Protein AF-A0A166IH04-F1 (afdb_monomer_lite)

pLDDT: mean 79.94, std 8.03, range [55.66, 93.0]

Sequence (63 aa):
GATMYDFYSFQRVPSVPSFVMLTSGSRAAAAMREIGELDWAADEIKWADEEDDPAVVEPSDIG

Foldseek 3Di:
DQDPPQKDWDDPDPPCVVPIDIDHPVVVLVVCVVVVPCPVPVVVNVVVVVDDDHDDDDDDDPD

Organism: NCBI:txid1759441

Structure (mmCIF, N/CA/C/O backbone):
data_AF-A0A166IH04-F1
#
_entry.id   AF-A0A166IH04-F1
#
loop_
_atom_site.group_PDB
_atom_site.id
_atom_site.type_symbol
_atom_site.label_atom_id
_atom_site.label_alt_id
_atom_site.label_comp_id
_atom_site.label_asym_id
_atom_site.label_entity_id
_atom_site.label_seq_id
_atom_site.pdbx_PDB_ins_code
_atom_site.Cartn_x
_atom_site.Cartn_y
_atom_site.Cartn_z
_atom_site.occupancy
_atom_site.B_iso_or_equiv
_atom_site.auth_seq_id
_atom_site.auth_comp_id
_atom_site.auth_asym_id
_atom_site.auth_atom_id
_atom_site.pdbx_PDB_model_num
ATOM 1 N N . GLY A 1 1 ? 1.645 2.083 -9.691 1.00 55.66 1 GLY A N 1
ATOM 2 C CA . GLY A 1 1 ? 2.813 2.286 -8.809 1.00 55.66 1 GLY A CA 1
ATOM 3 C C . GLY A 1 1 ? 4.004 2.724 -9.620 1.00 55.66 1 GLY A C 1
ATOM 4 O O . GLY A 1 1 ? 4.986 1.993 -9.700 1.00 55.66 1 GLY A O 1
ATOM 5 N N . ALA A 1 2 ? 3.926 3.905 -10.225 1.00 56.53 2 ALA A N 1
ATOM 6 C CA . ALA A 1 2 ? 4.955 4.480 -11.082 1.00 56.53 2 ALA A CA 1
ATOM 7 C C . ALA A 1 2 ? 6.207 4.893 -10.286 1.00 56.53 2 ALA A C 1
ATOM 9 O O . ALA A 1 2 ? 7.258 5.172 -10.863 1.00 56.53 2 ALA A O 1
ATOM 10 N N . THR A 1 3 ? 6.122 4.910 -8.950 1.00 57.59 3 THR A N 1
ATOM 11 C CA . THR A 1 3 ? 7.236 5.249 -8.064 1.00 57.59 3 THR A CA 1
ATOM 12 C C . THR A 1 3 ? 7.626 4.086 -7.145 1.00 57.59 3 THR A C 1
ATOM 14 O O . THR A 1 3 ? 6.804 3.480 -6.467 1.00 57.59 3 THR A O 1
ATOM 17 N N . MET A 1 4 ? 8.933 3.804 -7.065 1.00 59.84 4 MET A N 1
ATOM 18 C CA . MET A 1 4 ? 9.541 2.802 -6.167 1.00 59.84 4 MET A CA 1
ATOM 19 C C . MET A 1 4 ? 9.375 3.108 -4.664 1.00 59.84 4 MET A C 1
ATOM 21 O O . MET A 1 4 ? 9.821 2.322 -3.830 1.00 59.84 4 MET A O 1
ATOM 25 N N . TYR A 1 5 ? 8.778 4.248 -4.307 1.00 62.06 5 TYR A N 1
ATOM 26 C CA . TYR A 1 5 ? 8.699 4.759 -2.935 1.00 62.06 5 TYR A CA 1
ATOM 27 C C . TYR A 1 5 ? 7.288 4.750 -2.349 1.00 62.06 5 TYR A C 1
ATOM 29 O O . TYR A 1 5 ? 7.078 5.320 -1.278 1.00 62.06 5 TYR A O 1
ATOM 37 N N . ASP A 1 6 ? 6.340 4.092 -3.010 1.00 68.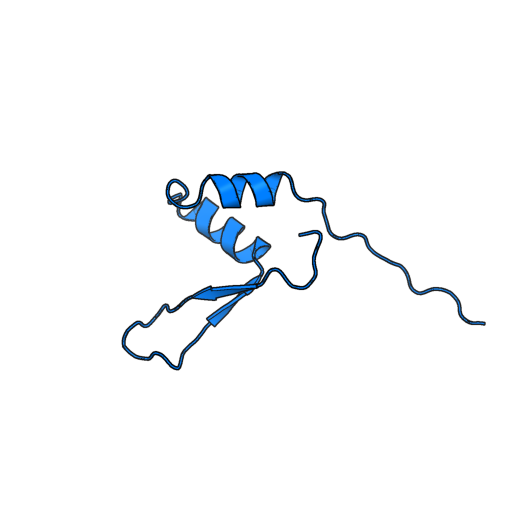38 6 ASP A N 1
ATOM 38 C CA . ASP A 1 6 ? 4.975 3.997 -2.512 1.00 68.38 6 ASP A CA 1
ATOM 39 C C . ASP A 1 6 ? 4.854 2.947 -1.389 1.00 68.38 6 ASP A C 1
ATOM 41 O O . ASP A 1 6 ? 4.510 1.777 -1.602 1.00 68.38 6 ASP A O 1
ATOM 45 N N . PHE A 1 7 ? 5.218 3.364 -0.172 1.00 77.06 7 PHE A N 1
ATOM 46 C CA . PHE A 1 7 ? 5.145 2.560 1.043 1.00 77.06 7 PHE A CA 1
ATOM 47 C C . PHE A 1 7 ? 4.178 3.168 2.053 1.00 77.06 7 PHE A C 1
ATOM 49 O O . PHE A 1 7 ? 4.266 4.342 2.404 1.00 77.06 7 PHE A O 1
ATOM 56 N N . TYR A 1 8 ? 3.330 2.313 2.614 1.00 77.19 8 TYR A N 1
ATOM 57 C CA . TYR A 1 8 ? 2.422 2.653 3.696 1.00 77.19 8 TYR A CA 1
ATOM 58 C C . TYR A 1 8 ? 2.868 1.959 4.971 1.00 77.19 8 TYR A C 1
ATOM 60 O O . TYR A 1 8 ? 3.327 0.812 4.954 1.00 77.19 8 TYR A O 1
ATOM 68 N N . SER A 1 9 ? 2.713 2.663 6.090 1.00 81.94 9 SER A N 1
ATOM 69 C CA . SER A 1 9 ? 2.911 2.088 7.412 1.00 81.94 9 SER A CA 1
ATOM 70 C C . SER A 1 9 ? 1.592 1.993 8.164 1.00 81.94 9 SER A C 1
ATOM 72 O O . SER A 1 9 ? 0.739 2.872 8.056 1.00 81.94 9 SER A O 1
ATOM 74 N N . PHE A 1 10 ? 1.429 0.918 8.934 1.00 79.56 10 PHE A N 1
ATOM 75 C CA . PHE A 1 10 ? 0.250 0.727 9.774 1.00 79.56 10 PHE A CA 1
ATOM 76 C C . PHE A 1 10 ? 0.651 0.273 11.163 1.00 79.56 10 PHE A C 1
ATOM 78 O O . PHE A 1 10 ? 1.532 -0.575 11.343 1.00 79.56 10 PHE A O 1
ATOM 85 N N . GLN A 1 11 ? -0.086 0.773 12.147 1.00 83.31 11 GLN A N 1
ATOM 86 C CA . GLN A 1 11 ? 0.065 0.380 13.534 1.00 83.31 11 GLN A CA 1
ATOM 87 C C . GLN A 1 11 ? -1.041 -0.609 13.914 1.00 83.31 11 GLN A C 1
ATOM 89 O O . GLN A 1 11 ? -2.088 -0.239 14.435 1.00 83.31 11 GLN A O 1
ATOM 94 N N . ARG A 1 12 ? -0.806 -1.903 13.659 1.00 81.38 12 ARG A N 1
ATOM 95 C CA . ARG A 1 12 ? -1.780 -2.962 14.003 1.00 81.38 12 ARG A CA 1
ATOM 96 C C . ARG A 1 12 ? -1.922 -3.173 15.512 1.00 81.38 12 ARG A C 1
ATOM 98 O O . ARG A 1 12 ? -2.925 -3.715 15.960 1.00 81.38 12 ARG A O 1
ATOM 105 N N . VAL A 1 13 ? -0.915 -2.762 16.285 1.00 87.62 13 VAL A N 1
ATOM 106 C CA . VAL A 1 13 ? -0.887 -2.874 17.747 1.00 87.62 13 VAL A CA 1
ATOM 107 C C . VAL A 1 13 ? -0.683 -1.475 18.343 1.00 87.62 13 VAL A C 1
ATOM 109 O O . VAL A 1 13 ? 0.455 -1.056 18.564 1.00 87.62 13 VAL A O 1
ATOM 112 N N . PRO A 1 14 ? -1.770 -0.722 18.607 1.00 83.50 14 PRO A N 1
ATOM 113 C CA . PRO A 1 14 ? -1.689 0.643 19.132 1.00 83.50 14 PRO A CA 1
ATOM 114 C C . PRO A 1 14 ? -0.907 0.765 20.449 1.00 83.50 14 PRO A C 1
ATOM 116 O O . PRO A 1 14 ? -0.289 1.790 20.720 1.00 83.50 14 PRO A O 1
ATOM 119 N N . SER A 1 15 ? -0.888 -0.300 21.257 1.00 93.00 15 SER A N 1
ATOM 120 C CA . SER A 1 15 ? -0.184 -0.350 22.543 1.00 93.00 15 SER A CA 1
ATOM 121 C C . SER A 1 15 ? 1.340 -0.466 22.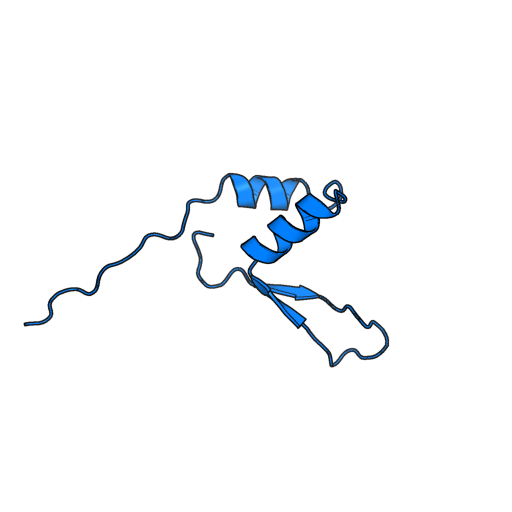433 1.00 93.00 15 SER A C 1
ATOM 123 O O . SER A 1 15 ? 2.023 -0.273 23.438 1.00 93.00 15 SER A O 1
ATOM 125 N N . VAL A 1 16 ? 1.890 -0.760 21.248 1.00 90.00 16 VAL A N 1
ATOM 126 C CA . VAL A 1 16 ? 3.340 -0.881 21.017 1.00 90.00 16 VAL A CA 1
ATOM 127 C C . VAL A 1 16 ? 3.748 0.040 19.858 1.00 90.00 16 VAL A C 1
ATOM 129 O O .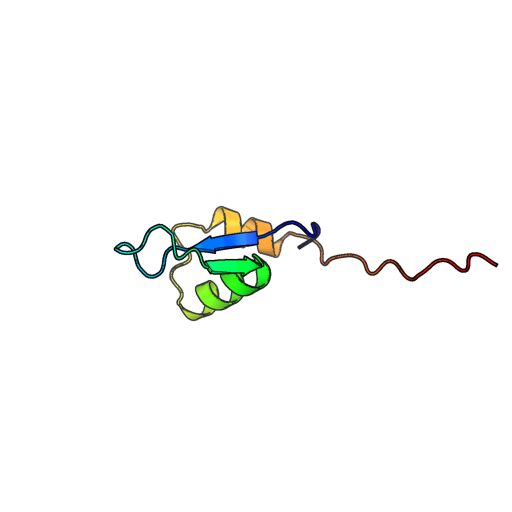 VAL A 1 16 ? 3.849 -0.412 18.719 1.00 90.00 16 VAL A O 1
ATOM 132 N N . PRO A 1 17 ? 3.994 1.339 20.117 1.00 82.69 17 PRO A N 1
ATOM 133 C CA . PRO A 1 17 ? 4.236 2.339 19.068 1.00 82.69 17 PRO A CA 1
ATOM 134 C C . PRO A 1 17 ? 5.485 2.087 18.222 1.00 82.69 17 PRO A C 1
ATOM 136 O O . PRO A 1 17 ? 5.567 2.530 17.083 1.00 82.69 17 PRO A O 1
ATOM 139 N N . SER A 1 18 ? 6.462 1.365 18.769 1.00 87.94 18 SER A N 1
ATOM 140 C CA . SER A 1 18 ? 7.688 0.994 18.060 1.00 87.94 18 SER A CA 1
ATOM 141 C C . SER A 1 18 ? 7.495 -0.157 17.070 1.00 87.94 18 SER A C 1
ATOM 143 O O . SER A 1 18 ? 8.391 -0.423 16.270 1.00 87.94 18 SER A O 1
ATOM 145 N N . PHE A 1 19 ? 6.352 -0.847 17.100 1.00 85.00 19 PHE A N 1
ATOM 146 C CA . PHE A 1 19 ? 6.062 -1.952 16.195 1.00 85.00 19 PHE A CA 1
ATOM 147 C C . PHE A 1 19 ? 5.346 -1.448 14.939 1.00 85.00 19 PHE A C 1
ATOM 149 O O . PHE A 1 19 ? 4.127 -1.553 14.793 1.00 85.00 19 PHE A O 1
ATOM 156 N N . VAL A 1 20 ? 6.137 -0.869 14.035 1.00 82.69 20 VAL A N 1
ATOM 157 C CA . VAL A 1 20 ? 5.668 -0.343 12.751 1.00 82.69 20 VAL A CA 1
ATOM 158 C C . VAL A 1 20 ? 5.782 -1.432 11.690 1.00 82.69 20 VAL A C 1
ATOM 160 O O . VAL A 1 20 ? 6.867 -1.956 11.443 1.00 82.69 20 VAL A O 1
ATOM 163 N N . MET A 1 21 ? 4.667 -1.768 11.041 1.00 82.75 21 MET A N 1
ATOM 164 C CA . MET A 1 21 ? 4.692 -2.592 9.833 1.00 82.75 21 MET A CA 1
ATOM 165 C C . MET A 1 21 ? 4.687 -1.700 8.598 1.00 82.75 21 MET A C 1
ATOM 167 O O . MET A 1 21 ? 3.908 -0.751 8.548 1.00 82.75 21 MET A O 1
ATOM 171 N N . LEU A 1 22 ? 5.508 -2.042 7.603 1.00 84.44 22 LEU A N 1
ATOM 172 C CA . LEU A 1 22 ? 5.502 -1.417 6.281 1.00 84.44 22 LEU A CA 1
ATOM 173 C C . LEU A 1 22 ? 5.021 -2.399 5.212 1.00 84.44 22 LEU A C 1
ATOM 175 O O . LEU A 1 22 ? 5.335 -3.590 5.259 1.00 84.44 22 LEU A O 1
ATOM 179 N N . THR A 1 23 ? 4.307 -1.884 4.217 1.00 83.44 23 THR A N 1
ATOM 180 C CA . THR A 1 23 ? 3.982 -2.598 2.975 1.00 83.44 23 THR A CA 1
ATOM 181 C C . THR A 1 23 ? 3.955 -1.623 1.801 1.00 83.44 23 THR A C 1
ATOM 183 O O . THR A 1 23 ? 3.896 -0.413 2.003 1.00 83.44 23 THR A O 1
ATOM 186 N N . SER A 1 24 ? 3.967 -2.138 0.573 1.00 83.50 24 SER A N 1
ATOM 187 C CA . SER A 1 24 ? 3.736 -1.317 -0.619 1.00 83.50 24 SER A CA 1
ATOM 188 C C . SER A 1 24 ? 2.268 -0.904 -0.752 1.00 83.50 24 SER A C 1
ATOM 190 O O . SER A 1 24 ? 1.376 -1.672 -0.367 1.00 83.50 24 SER A O 1
ATOM 192 N N . GLY A 1 25 ? 2.006 0.254 -1.361 1.00 78.56 25 GLY A N 1
ATOM 193 C CA . GLY A 1 25 ? 0.647 0.729 -1.645 1.00 78.56 25 GLY A CA 1
ATOM 194 C C . GLY A 1 25 ? -0.188 -0.252 -2.449 1.00 78.56 25 GLY A C 1
ATOM 195 O O . GLY A 1 25 ? -1.313 -0.558 -2.067 1.00 78.56 25 GLY A O 1
ATOM 196 N N . SER A 1 26 ? 0.407 -0.890 -3.457 1.00 79.12 26 SER A N 1
ATOM 197 C CA . SER A 1 26 ? -0.248 -1.945 -4.243 1.00 79.12 26 SER A CA 1
ATOM 198 C C . SER A 1 26 ? -0.789 -3.103 -3.392 1.00 79.12 26 SER A C 1
ATOM 200 O O . SER A 1 26 ? -1.911 -3.567 -3.601 1.00 79.12 26 SER A O 1
ATOM 202 N N . ARG A 1 27 ? -0.027 -3.555 -2.387 1.00 81.56 27 ARG A N 1
ATOM 203 C CA . ARG A 1 27 ? -0.457 -4.624 -1.469 1.00 81.56 27 ARG A CA 1
ATOM 204 C C . ARG A 1 27 ? -1.491 -4.128 -0.463 1.00 81.56 27 ARG A C 1
ATOM 206 O O . ARG A 1 27 ? -2.392 -4.885 -0.112 1.00 81.56 27 ARG A O 1
ATOM 213 N N . ALA A 1 28 ? -1.358 -2.886 0.000 1.00 82.38 28 ALA A N 1
ATOM 214 C CA . ALA A 1 28 ? -2.322 -2.264 0.902 1.00 82.38 28 ALA A CA 1
ATOM 215 C C . ALA A 1 28 ? -3.689 -2.099 0.221 1.00 82.38 28 ALA A C 1
ATOM 217 O O . ALA A 1 28 ? -4.699 -2.540 0.763 1.00 82.38 28 ALA A O 1
ATOM 218 N N . ALA A 1 29 ? -3.707 -1.547 -0.994 1.00 81.81 29 ALA A N 1
ATOM 219 C CA . ALA A 1 29 ? -4.911 -1.341 -1.788 1.00 81.81 29 ALA A CA 1
ATOM 220 C C . ALA A 1 29 ? -5.609 -2.668 -2.121 1.00 81.81 29 ALA A C 1
ATOM 222 O O . ALA A 1 29 ? -6.827 -2.766 -1.993 1.00 81.81 29 ALA A O 1
ATOM 223 N N . ALA A 1 30 ? -4.854 -3.717 -2.473 1.00 85.00 30 ALA A N 1
ATOM 224 C CA . ALA A 1 30 ? -5.416 -5.052 -2.685 1.00 85.00 30 ALA A CA 1
ATOM 225 C C . ALA A 1 30 ? -6.119 -5.596 -1.426 1.00 85.00 30 ALA A C 1
ATOM 227 O O . ALA A 1 30 ? -7.264 -6.031 -1.504 1.00 85.00 30 ALA A O 1
ATOM 228 N N . ALA A 1 31 ? -5.475 -5.506 -0.257 1.00 84.69 31 ALA A N 1
ATOM 229 C CA . ALA A 1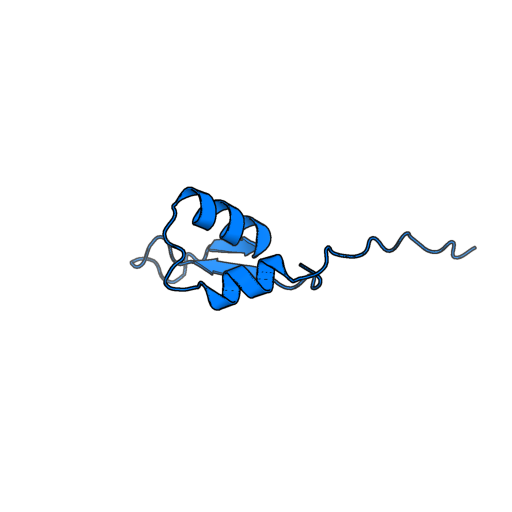 31 ? -6.063 -5.966 1.001 1.00 84.69 31 ALA A CA 1
ATOM 230 C C . ALA A 1 31 ? -7.299 -5.144 1.411 1.00 84.69 31 ALA A C 1
ATOM 232 O O . ALA A 1 31 ? -8.296 -5.704 1.856 1.00 84.69 31 ALA A O 1
ATOM 233 N N . MET A 1 32 ? -7.267 -3.820 1.235 1.00 83.31 32 MET A N 1
ATOM 234 C CA . MET A 1 32 ? -8.414 -2.961 1.554 1.00 83.31 32 MET A CA 1
ATOM 235 C C . MET A 1 32 ? -9.602 -3.218 0.617 1.00 83.31 32 MET A C 1
ATOM 237 O O . MET A 1 32 ? -10.748 -3.158 1.062 1.00 83.31 32 MET A O 1
ATOM 241 N N . ARG A 1 33 ? -9.354 -3.576 -0.652 1.00 85.50 33 ARG A N 1
ATOM 242 C CA . ARG A 1 33 ? -10.406 -3.998 -1.595 1.00 85.50 33 ARG A CA 1
ATOM 243 C C . ARG A 1 33 ? -11.090 -5.297 -1.175 1.00 85.50 33 ARG A C 1
ATOM 245 O O . ARG A 1 33 ? -12.290 -5.425 -1.389 1.00 85.50 33 ARG A O 1
ATOM 252 N N . GLU A 1 34 ? -10.365 -6.230 -0.557 1.00 87.81 34 GLU A N 1
ATOM 253 C CA . GLU A 1 34 ? -10.962 -7.445 0.020 1.00 87.81 34 GLU A CA 1
ATOM 254 C C . GLU A 1 34 ? -11.821 -7.141 1.255 1.00 87.81 34 GLU A C 1
ATOM 256 O O . GLU A 1 34 ? -12.864 -7.762 1.449 1.00 87.81 34 GLU A O 1
ATOM 261 N N . ILE A 1 35 ? -11.394 -6.184 2.085 1.00 88.62 35 ILE A N 1
ATOM 262 C CA . ILE A 1 35 ? -12.118 -5.767 3.296 1.00 88.62 35 ILE A CA 1
ATOM 263 C C . ILE A 1 35 ? -13.385 -4.971 2.937 1.00 88.62 35 ILE A C 1
ATOM 265 O O . ILE A 1 35 ? -14.401 -5.094 3.618 1.00 88.62 35 ILE A O 1
ATOM 269 N N . GLY A 1 36 ? -13.343 -4.177 1.862 1.00 86.12 36 GLY A N 1
ATOM 270 C CA . GLY A 1 36 ? -14.474 -3.382 1.375 1.00 86.12 36 GLY A CA 1
ATOM 271 C C . GLY A 1 36 ? -14.667 -2.037 2.085 1.00 86.12 36 GLY A C 1
ATOM 272 O O . GLY A 1 36 ? -15.606 -1.313 1.771 1.00 86.12 36 GLY A O 1
ATOM 273 N N . GLU A 1 37 ? -13.774 -1.666 3.005 1.00 86.12 37 GLU A N 1
ATOM 274 C CA . GLU A 1 37 ? -13.801 -0.389 3.734 1.00 86.12 37 GLU A CA 1
ATOM 275 C C . GLU A 1 37 ? -12.994 0.696 2.995 1.00 86.12 37 GLU A C 1
ATOM 277 O O . GLU A 1 37 ? -11.965 1.171 3.472 1.00 86.12 37 GLU A O 1
ATOM 282 N N . LEU A 1 38 ? -13.434 1.065 1.789 1.00 85.25 38 LEU A N 1
ATOM 283 C CA . LEU A 1 38 ? -12.706 2.002 0.914 1.00 85.25 38 LEU A CA 1
ATOM 284 C C . LEU A 1 38 ? -13.190 3.454 1.009 1.00 85.25 38 LEU A C 1
ATOM 286 O O . LEU A 1 38 ? -12.490 4.352 0.550 1.00 85.25 38 LEU A O 1
ATOM 290 N N . ASP A 1 39 ? -14.352 3.699 1.617 1.00 86.12 39 ASP A N 1
ATOM 291 C CA . ASP A 1 39 ? -15.026 5.007 1.591 1.00 86.12 39 ASP A CA 1
ATOM 292 C C . ASP A 1 39 ? -14.178 6.147 2.173 1.00 86.12 39 ASP A C 1
ATOM 294 O O . ASP A 1 39 ? -14.287 7.292 1.742 1.00 86.12 39 ASP A O 1
ATOM 298 N N . TRP A 1 40 ? -13.322 5.842 3.151 1.00 81.56 40 TRP A N 1
ATOM 299 C CA . TRP A 1 40 ? -12.465 6.838 3.794 1.00 81.56 40 TRP A CA 1
ATOM 300 C C . TRP A 1 40 ? -11.273 7.270 2.928 1.00 81.56 40 TRP A C 1
ATOM 302 O O . TRP A 1 40 ? -10.756 8.364 3.129 1.00 81.56 40 TRP A O 1
ATOM 312 N N . ALA A 1 41 ? -10.856 6.429 1.978 1.00 82.50 41 ALA A N 1
ATOM 313 C CA . ALA A 1 41 ? -9.676 6.634 1.135 1.00 82.50 41 ALA A CA 1
ATOM 314 C C . ALA A 1 41 ? -10.015 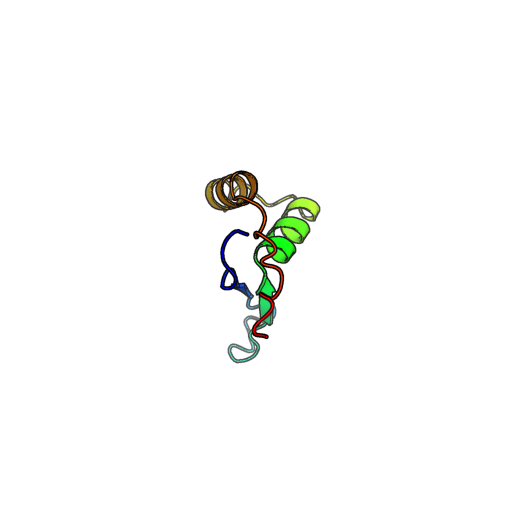6.516 -0.363 1.00 82.50 41 ALA A C 1
ATOM 316 O O . ALA A 1 41 ? -9.236 5.996 -1.163 1.00 82.50 41 ALA A O 1
ATOM 317 N N . ALA A 1 42 ? -11.231 6.919 -0.744 1.00 84.62 42 ALA A N 1
ATOM 318 C CA . ALA A 1 42 ? -11.740 6.737 -2.101 1.00 84.62 42 ALA A CA 1
ATOM 319 C C . ALA A 1 42 ? -10.896 7.483 -3.151 1.00 84.62 42 ALA A C 1
ATOM 321 O O . ALA A 1 42 ? -10.687 6.963 -4.249 1.00 84.62 42 ALA A O 1
ATOM 322 N N . ASP A 1 43 ? -10.382 8.667 -2.805 1.00 84.19 43 ASP A N 1
ATOM 323 C CA . ASP A 1 43 ? -9.543 9.477 -3.691 1.00 84.19 43 ASP A CA 1
ATOM 324 C C . ASP A 1 43 ? -8.164 8.832 -3.897 1.00 84.19 43 ASP A C 1
ATOM 326 O O . ASP A 1 43 ? -7.676 8.760 -5.025 1.00 84.19 43 ASP A O 1
ATOM 330 N N . GLU A 1 44 ? -7.559 8.291 -2.838 1.00 81.31 44 GLU A N 1
ATOM 331 C CA . GLU A 1 44 ? -6.274 7.589 -2.886 1.00 81.31 44 GLU A CA 1
ATOM 332 C C . GLU A 1 44 ? -6.371 6.275 -3.663 1.00 81.31 44 GLU A C 1
ATOM 334 O O . GLU A 1 44 ? -5.473 5.941 -4.434 1.00 81.31 44 GLU A O 1
ATOM 339 N N . ILE A 1 45 ? -7.471 5.538 -3.498 1.00 82.38 45 ILE A N 1
ATOM 340 C CA . ILE A 1 45 ? -7.726 4.300 -4.243 1.00 82.38 45 ILE A CA 1
ATOM 341 C C . ILE A 1 45 ? -7.932 4.598 -5.724 1.00 82.38 45 ILE A C 1
ATOM 343 O O . ILE A 1 45 ? -7.360 3.911 -6.569 1.00 82.38 45 ILE A O 1
ATOM 347 N N . LYS A 1 46 ? -8.696 5.648 -6.042 1.00 85.56 46 LYS A N 1
ATOM 348 C CA . LYS A 1 46 ? -8.872 6.100 -7.421 1.00 85.56 46 LYS A CA 1
ATOM 349 C C . LYS A 1 46 ? -7.540 6.522 -8.039 1.00 85.56 46 LYS A C 1
ATOM 351 O O . LYS A 1 46 ? -7.253 6.147 -9.170 1.00 85.56 46 LYS A O 1
ATOM 356 N N . TRP A 1 47 ? -6.720 7.265 -7.300 1.00 81.50 47 TRP A N 1
ATOM 357 C CA . TRP A 1 47 ? -5.400 7.666 -7.774 1.00 81.50 47 TRP A CA 1
ATOM 358 C C . TRP A 1 47 ? -4.496 6.455 -8.030 1.00 81.50 47 TRP A C 1
ATOM 360 O O . TRP A 1 47 ? -3.842 6.400 -9.066 1.00 81.50 47 TRP A O 1
ATOM 370 N N . ALA A 1 48 ? -4.523 5.454 -7.146 1.00 78.25 48 ALA A N 1
ATOM 371 C CA . ALA A 1 48 ? -3.783 4.208 -7.328 1.00 78.25 48 ALA A CA 1
ATOM 372 C C . ALA A 1 48 ? -4.251 3.396 -8.552 1.00 78.25 48 ALA A C 1
ATOM 374 O O . ALA A 1 48 ? -3.441 2.692 -9.149 1.00 78.25 48 ALA A O 1
ATOM 375 N N . ASP A 1 49 ? -5.532 3.485 -8.924 1.00 81.56 49 ASP A N 1
ATOM 376 C CA . ASP A 1 49 ? -6.091 2.826 -10.115 1.00 81.56 49 ASP A CA 1
ATOM 377 C C . ASP A 1 49 ? -5.760 3.550 -11.427 1.00 81.56 49 ASP A C 1
ATOM 379 O O . ASP A 1 49 ? -5.697 2.919 -12.481 1.00 81.56 49 ASP A O 1
ATOM 383 N N . GLU A 1 50 ? -5.554 4.866 -11.374 1.00 84.88 50 GLU A N 1
ATOM 384 C CA . GLU A 1 50 ? -5.147 5.687 -12.523 1.00 84.88 50 GLU A CA 1
ATOM 385 C C . GLU A 1 50 ? -3.621 5.730 -12.708 1.00 84.88 50 GLU A C 1
ATOM 387 O O . GLU A 1 50 ? -3.133 6.253 -13.711 1.00 84.88 50 GLU A O 1
ATOM 392 N N . GLU A 1 51 ? -2.856 5.211 -11.746 1.00 79.31 51 GLU A N 1
ATOM 393 C CA . GLU A 1 51 ? -1.400 5.244 -11.777 1.00 79.31 51 GLU A CA 1
ATOM 394 C C . GLU A 1 51 ? -0.831 4.187 -12.730 1.00 79.31 51 GLU A C 1
ATOM 396 O O . GLU A 1 51 ? -1.122 2.997 -12.604 1.00 79.31 51 GLU A O 1
ATOM 401 N N . ASP A 1 52 ? 0.059 4.612 -13.629 1.00 75.56 52 ASP A N 1
ATOM 402 C CA . ASP A 1 52 ? 0.743 3.701 -14.544 1.00 75.56 52 ASP A CA 1
ATOM 403 C C . ASP A 1 52 ? 1.527 2.608 -13.791 1.00 75.56 52 ASP A C 1
ATOM 405 O O . ASP A 1 52 ? 2.090 2.805 -12.697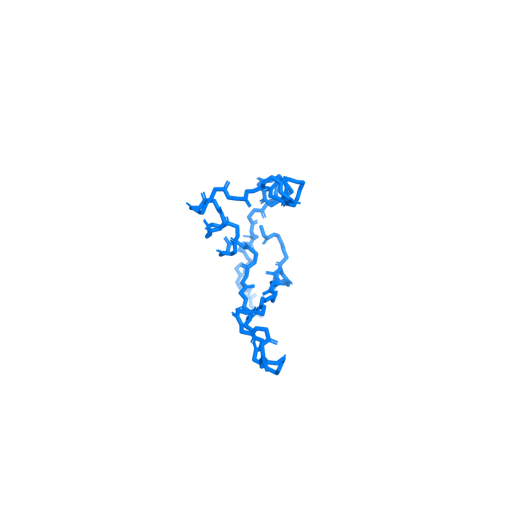 1.00 75.56 52 ASP A O 1
ATOM 409 N N . ASP A 1 53 ? 1.587 1.428 -14.410 1.00 73.25 53 ASP A N 1
ATOM 410 C CA . ASP A 1 53 ? 2.457 0.351 -13.960 1.00 73.25 53 ASP A CA 1
ATOM 411 C C . ASP A 1 53 ? 3.932 0.776 -14.068 1.00 73.25 53 ASP A C 1
ATOM 413 O O . ASP A 1 53 ? 4.316 1.500 -14.994 1.00 73.25 53 ASP A O 1
ATOM 417 N N . PRO A 1 54 ? 4.794 0.333 -13.134 1.00 71.00 54 PRO A N 1
ATOM 418 C CA . PRO A 1 54 ? 6.211 0.653 -13.192 1.00 71.00 54 PRO A CA 1
ATOM 419 C C . PRO A 1 54 ? 6.812 0.153 -14.510 1.00 71.00 54 PRO A C 1
ATOM 421 O O . PRO A 1 54 ? 6.670 -1.014 -14.879 1.00 71.00 54 PRO A O 1
ATOM 424 N N . ALA A 1 55 ? 7.524 1.035 -15.210 1.00 71.19 55 ALA A N 1
ATOM 425 C CA . ALA A 1 55 ? 8.219 0.660 -16.430 1.00 71.19 55 ALA A CA 1
ATOM 426 C C . ALA A 1 55 ? 9.416 -0.242 -16.100 1.00 71.19 55 ALA A C 1
ATOM 428 O O . ALA A 1 55 ? 10.253 0.093 -15.257 1.00 71.19 55 ALA A O 1
ATOM 429 N N . VAL A 1 56 ? 9.527 -1.373 -16.796 1.00 79.25 56 VAL A N 1
ATOM 430 C CA . VAL A 1 56 ? 10.724 -2.214 -16.727 1.00 79.25 56 VAL A CA 1
ATOM 431 C C . VAL A 1 56 ? 11.814 -1.555 -17.568 1.00 79.25 56 VAL A C 1
ATOM 433 O O . VAL A 1 56 ? 11.685 -1.434 -18.785 1.00 79.25 56 VAL A O 1
ATOM 436 N N . VAL A 1 57 ? 12.883 -1.105 -16.912 1.00 80.12 57 VAL A N 1
ATOM 437 C CA . VAL A 1 57 ? 14.095 -0.632 -17.587 1.00 80.12 57 VAL A CA 1
ATOM 438 C C . VAL A 1 57 ? 15.068 -1.800 -17.645 1.00 80.12 57 VAL A C 1
ATOM 440 O O . VAL A 1 57 ? 15.635 -2.191 -16.625 1.00 80.12 57 VAL A O 1
ATOM 443 N N . GLU A 1 58 ? 15.235 -2.367 -18.836 1.00 85.06 58 GLU A N 1
ATOM 444 C CA . GLU A 1 58 ? 16.219 -3.424 -19.058 1.00 85.06 58 GLU A CA 1
ATOM 445 C C . GLU A 1 58 ? 17.646 -2.881 -18.864 1.00 85.06 58 GLU A C 1
ATOM 447 O O . GLU A 1 58 ? 17.908 -1.714 -19.180 1.00 85.06 58 GLU A O 1
ATOM 452 N N . PRO A 1 59 ? 18.589 -3.696 -18.357 1.00 85.81 59 PRO A N 1
ATOM 453 C CA . PRO A 1 59 ? 19.986 -3.296 -18.260 1.00 85.81 59 PRO A CA 1
ATOM 454 C C . PRO A 1 59 ? 20.531 -2.881 -19.632 1.00 85.81 59 PRO A C 1
ATOM 456 O O . PRO A 1 59 ? 20.451 -3.643 -20.595 1.00 85.81 59 PRO A O 1
ATOM 459 N N . SER A 1 60 ? 21.115 -1.686 -19.725 1.00 80.69 60 SER A N 1
ATOM 460 C CA . SER A 1 60 ? 21.850 -1.279 -20.924 1.00 80.69 60 SER A CA 1
ATOM 461 C C . SER A 1 60 ? 23.140 -2.088 -21.045 1.00 80.69 60 SER A C 1
ATOM 463 O O . SER A 1 60 ? 23.871 -2.240 -20.065 1.00 80.69 60 SER A O 1
ATOM 465 N N . ASP A 1 61 ? 23.441 -2.564 -22.252 1.00 78.12 61 ASP A N 1
ATOM 466 C CA . ASP A 1 61 ? 24.736 -3.165 -22.564 1.00 78.12 61 ASP A CA 1
ATOM 467 C C . ASP A 1 61 ? 25.825 -2.085 -22.464 1.00 78.12 61 ASP A C 1
ATOM 469 O O . ASP A 1 61 ? 25.801 -1.094 -23.199 1.00 78.12 61 ASP A O 1
ATOM 473 N N . ILE A 1 62 ? 26.726 -2.230 -21.491 1.00 73.81 62 ILE A N 1
ATOM 474 C CA . ILE A 1 62 ? 27.802 -1.263 -21.222 1.00 73.81 62 ILE A CA 1
ATOM 475 C C . ILE A 1 62 ? 29.105 -1.578 -21.969 1.00 73.81 62 ILE A C 1
ATOM 477 O O . ILE A 1 62 ? 30.036 -0.776 -21.871 1.00 73.81 62 ILE A O 1
ATOM 481 N N . GLY A 1 63 ? 29.139 -2.650 -22.774 1.00 65.50 63 GLY A N 1
ATOM 482 C CA . GLY A 1 63 ? 30.315 -3.049 -23.558 1.00 65.50 63 GLY A CA 1
ATOM 483 C C . GLY A 1 63 ? 31.443 -3.679 -22.747 1.00 65.50 63 GLY A C 1
ATOM 484 O O . GLY A 1 63 ? 31.602 -3.361 -21.547 1.00 65.50 63 GLY A O 1
#

Secondary structure (DSSP, 8-state):
--STT-EEEE-S-TT-TT--EEEEHHHHHHHHHHHT--GGGHHHHHHHHHSPPPP--PPP---

Radius of gyration: 15.81 Å; chains: 1; bounding box: 45×17×46 Å